Protein AF-0000000065761794 (afdb_homodimer)

InterPro domains:
  IPR003571 Snake three-finger toxin [cd00206] (1-60)
  IPR018354 Snake toxin, conserved site [PS00272] (36-57)
  IPR045860 Snake toxin-like superfamily [G3DSA:2.10.60.10] (1-61)
  IPR045860 Snake toxin-like superfamily [SSF57302] (2-60)
  IPR054131 Snake toxin cobra-type [PF21947] (3-60)

Radius of gyration: 14.23 Å; Cα contacts (8 Å, |Δi|>4): 312; chains: 2; bounding box: 34×40×25 Å

Organism: Naja haje haje (NCBI:txid8642)

GO terms:
  GO:0005576 extracellular region (C, EXP)

Foldseek 3Di:
DWEQFPPVRDIDDAPPLFQKWKWWFFPDPVRDIGIDTDNDFDDDDPRTPDMDIDRDHHPVD/DWEQFPPVRDIDDAPPLFQKWKWWFFPDPVRDIGIDTDNDFDDDDPRTPDMDIDRDHHPVD

Secondary structure (DSSP, 8-state):
-EEEETTTTEEEEPPTT--EEEEEEESSTT--EEEEEESSPPP--TTEEEEEEE-STTTT-/-EEEETTTTEEEEPPTT--EEEEEEESSTT--EEEEEESSPPP--TTEEEEEEESSTTTT-

Structure (mmCIF, N/CA/C/O backbone):
data_AF-0000000065761794-model_v1
#
loop_
_entity.id
_entity.type
_entity.pdbx_description
1 polymer 'Weak toxin CM-2'
#
loop_
_atom_site.group_PDB
_atom_site.id
_atom_site.type_symbol
_atom_site.label_atom_id
_atom_site.label_alt_id
_atom_site.label_comp_id
_atom_site.label_asym_id
_atom_site.label_entity_id
_atom_site.label_seq_id
_atom_site.pdbx_PDB_ins_code
_atom_site.Cartn_x
_atom_site.Cartn_y
_atom_site.Cartn_z
_atom_site.occupancy
_atom_site.B_iso_or_equiv
_atom_site.auth_seq_id
_atom_site.auth_comp_id
_atom_site.auth_asym_id
_atom_site.auth_atom_id
_atom_site.pdbx_PDB_model_num
ATOM 1 N N . PHE A 1 1 ? -12.68 14.477 2.195 1 95.06 1 PHE A N 1
ATOM 2 C CA . PHE A 1 1 ? -11.719 13.383 2.146 1 95.06 1 PHE A CA 1
ATOM 3 C C . PHE A 1 1 ? -10.68 13.516 3.254 1 95.06 1 PHE A C 1
ATOM 5 O O . PHE A 1 1 ? -10.055 14.57 3.393 1 95.06 1 PHE A O 1
ATOM 12 N N . THR A 1 2 ? -10.477 12.453 4.18 1 98.06 2 THR A N 1
ATOM 13 C CA . THR A 1 2 ? -9.625 12.539 5.355 1 98.06 2 THR A CA 1
ATOM 14 C C . THR A 1 2 ? -8.633 11.383 5.395 1 98.06 2 THR A C 1
ATOM 16 O O . THR A 1 2 ? -8.961 10.258 5.004 1 98.06 2 THR A O 1
ATOM 19 N N . CYS A 1 3 ? -7.441 11.766 5.902 1 98.25 3 CYS A N 1
ATOM 20 C CA . CYS A 1 3 ? -6.406 10.766 6.129 1 98.25 3 CYS A CA 1
ATOM 21 C C . CYS A 1 3 ? -5.719 10.984 7.469 1 98.25 3 CYS A C 1
ATOM 23 O O . CYS A 1 3 ? -5.762 12.086 8.023 1 98.25 3 CYS A O 1
ATOM 25 N N . PHE A 1 4 ? -5.059 9.891 8.039 1 98 4 PHE A N 1
ATOM 26 C CA . PHE A 1 4 ? -4.137 10.07 9.148 1 98 4 PHE A CA 1
ATOM 27 C C . PHE A 1 4 ? -2.816 10.672 8.672 1 98 4 PHE A C 1
ATOM 29 O O . PHE A 1 4 ? -2.342 10.336 7.582 1 98 4 PHE A O 1
ATOM 36 N N . THR A 1 5 ? -2.344 11.578 9.445 1 96.69 5 THR A N 1
ATOM 37 C CA . THR A 1 5 ? -1.105 12.219 9.023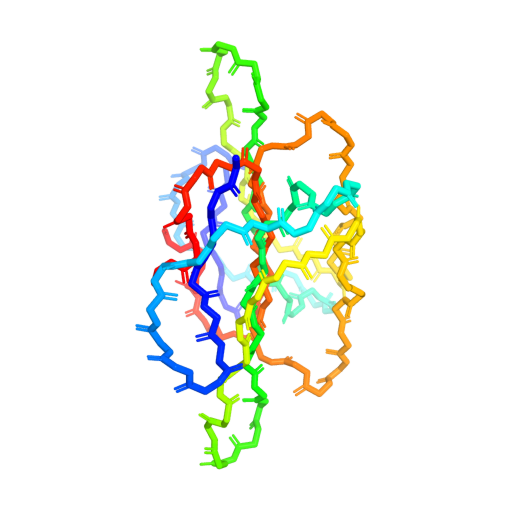 1 96.69 5 THR A CA 1
ATOM 38 C C . THR A 1 5 ? -0.038 12.109 10.102 1 96.69 5 THR A C 1
ATOM 40 O O . THR A 1 5 ? -0.354 11.891 11.273 1 96.69 5 THR A O 1
ATOM 43 N N . THR A 1 6 ? 1.171 12.078 9.719 1 94 6 THR A N 1
ATOM 44 C CA . THR A 1 6 ? 2.322 12.211 10.602 1 94 6 THR A CA 1
ATOM 45 C C . THR A 1 6 ? 2.865 13.641 10.57 1 94 6 THR A C 1
ATOM 47 O O . THR A 1 6 ? 2.902 14.266 9.516 1 94 6 THR A O 1
ATOM 50 N N . PRO A 1 7 ? 3.199 14.031 11.734 1 91.56 7 PRO A N 1
ATOM 51 C CA . PRO A 1 7 ? 3.453 13.414 13.039 1 91.56 7 PRO A CA 1
ATOM 52 C C . PRO A 1 7 ? 2.225 13.414 13.945 1 91.56 7 PRO A C 1
ATOM 54 O O . PRO A 1 7 ? 2.248 12.828 15.023 1 91.56 7 PRO A O 1
ATOM 57 N N . SER A 1 8 ? 1.127 14.047 13.594 1 90.75 8 SER A N 1
ATOM 58 C CA . SER A 1 8 ? -0.016 14.227 14.484 1 90.75 8 SER A CA 1
ATOM 59 C C . SER A 1 8 ? -0.696 12.891 14.781 1 90.75 8 SER A C 1
ATOM 61 O O . SER A 1 8 ? -1.378 12.75 15.797 1 90.75 8 SER A O 1
ATOM 63 N N . ASP A 1 9 ? -0.562 11.953 13.891 1 91.44 9 ASP A N 1
ATOM 64 C CA . ASP A 1 9 ? -1.222 10.648 13.984 1 91.44 9 ASP A CA 1
ATOM 65 C C . ASP A 1 9 ? -2.727 10.812 14.18 1 91.44 9 ASP A C 1
ATOM 67 O O . ASP A 1 9 ? -3.328 10.125 15.008 1 91.44 9 ASP A O 1
ATOM 71 N N . THR A 1 10 ? -3.213 11.82 13.68 1 95.69 10 THR A N 1
ATOM 72 C CA . THR A 1 10 ? -4.645 12.078 13.734 1 95.69 10 THR A CA 1
ATOM 73 C C . THR A 1 10 ? -5.227 12.227 12.328 1 95.69 10 THR A C 1
ATOM 75 O O . THR A 1 10 ? -4.484 12.398 11.359 1 95.69 10 THR A O 1
ATOM 78 N N . SER A 1 11 ? -6.527 12.031 12.297 1 97.44 11 SER A N 1
ATOM 79 C CA . SER A 1 11 ? -7.262 12.242 11.047 1 97.44 11 SER A CA 1
ATOM 80 C C . SER A 1 11 ? -7.316 13.727 10.68 1 97.44 11 SER A C 1
ATOM 82 O O . SER A 1 11 ? -7.676 14.562 11.508 1 97.44 11 SER A O 1
ATOM 84 N N . GLU A 1 12 ? -6.973 14.062 9.539 1 97.69 12 GLU A N 1
ATOM 85 C CA . GLU A 1 12 ? -7.016 15.43 9.039 1 97.69 12 GLU A CA 1
ATOM 86 C C . GLU A 1 12 ? -7.672 15.492 7.664 1 97.69 12 GLU A C 1
ATOM 88 O O . GLU A 1 12 ? -7.559 14.555 6.875 1 97.69 12 GLU A O 1
ATOM 93 N N . THR A 1 13 ? -8.375 16.594 7.387 1 97.88 13 THR A N 1
ATOM 94 C CA . THR A 1 13 ? -8.898 16.828 6.047 1 97.88 13 THR A CA 1
ATOM 95 C C . THR A 1 13 ? -7.766 17.094 5.062 1 97.88 13 THR A C 1
ATOM 97 O O . THR A 1 13 ? -6.887 17.922 5.324 1 97.88 13 THR A O 1
ATOM 100 N N . CYS A 1 14 ? -7.832 16.469 3.959 1 97.56 14 CYS A N 1
ATOM 101 C CA . CYS A 1 14 ? -6.77 16.609 2.971 1 97.56 14 CYS A CA 1
ATOM 102 C C . CYS A 1 14 ? -6.988 17.859 2.117 1 97.56 14 CYS A C 1
ATOM 104 O O . CYS A 1 14 ? -8.133 18.219 1.824 1 97.56 14 CYS A O 1
ATOM 106 N N . PRO A 1 15 ? -5.852 18.531 1.759 1 96.75 15 PRO A N 1
ATOM 107 C CA . PRO A 1 15 ? -5.969 19.656 0.833 1 96.75 15 PRO A CA 1
ATOM 108 C C . PRO A 1 15 ? -6.633 19.281 -0.486 1 96.75 15 PRO A C 1
ATOM 110 O O . PRO A 1 15 ? -6.629 18.094 -0.866 1 96.75 15 PRO A O 1
ATOM 113 N N . ASP A 1 16 ? -7.137 20.219 -1.188 1 95.81 16 ASP A N 1
ATOM 114 C CA . ASP A 1 16 ? -7.742 19.984 -2.496 1 95.81 16 ASP A CA 1
ATOM 115 C C . ASP A 1 16 ? -6.75 19.344 -3.457 1 95.81 16 ASP A C 1
ATOM 117 O O . ASP A 1 16 ? -5.586 19.75 -3.523 1 95.81 16 ASP A O 1
ATOM 121 N N . GLY A 1 17 ? -7.172 18.266 -4.129 1 95.56 17 GLY A N 1
ATOM 122 C CA . GLY A 1 17 ? -6.316 17.625 -5.113 1 95.56 17 GLY A CA 1
ATOM 123 C C . GLY A 1 17 ? -5.57 16.422 -4.562 1 95.56 17 GLY A C 1
ATOM 124 O O . GLY A 1 17 ? -4.957 15.672 -5.316 1 95.56 17 GLY A O 1
ATOM 125 N N . GLN A 1 18 ? -5.582 16.312 -3.234 1 96.69 18 GLN A N 1
ATOM 126 C CA . GLN A 1 18 ? -4.938 15.172 -2.582 1 96.69 18 GLN A CA 1
ATOM 127 C C . GLN A 1 18 ? -5.973 14.203 -2.02 1 96.69 18 GLN A C 1
ATOM 129 O O . GLN A 1 18 ? -6.336 14.289 -0.845 1 96.69 18 GLN A O 1
ATOM 134 N N . ASN A 1 19 ? -6.328 13.188 -2.869 1 95.44 19 ASN A N 1
ATOM 135 C CA . ASN A 1 19 ? -7.438 12.312 -2.516 1 95.44 19 ASN A CA 1
ATOM 136 C C . ASN A 1 19 ? -6.977 10.867 -2.336 1 95.44 19 ASN A C 1
ATOM 138 O O . ASN A 1 19 ? -7.723 9.93 -2.625 1 95.44 19 ASN A O 1
ATOM 142 N N . ILE A 1 20 ? -5.738 10.797 -2.041 1 97.25 20 ILE A N 1
ATOM 143 C CA . ILE A 1 20 ? -5.148 9.5 -1.745 1 97.25 20 ILE A CA 1
ATOM 144 C C . ILE A 1 20 ? -4.48 9.531 -0.373 1 97.25 20 ILE A C 1
ATOM 146 O O . ILE A 1 20 ? -3.695 10.438 -0.082 1 97.25 20 ILE A O 1
ATOM 150 N N . CYS A 1 21 ? -4.844 8.57 0.484 1 98.19 21 CYS A N 1
ATOM 151 C CA . CYS A 1 21 ? -4.086 8.359 1.714 1 98.19 21 CYS A CA 1
ATOM 152 C C . CYS A 1 21 ? -2.891 7.445 1.469 1 98.19 21 CYS A C 1
ATOM 154 O O . CYS A 1 21 ? -2.99 6.469 0.722 1 98.19 21 CYS A O 1
ATOM 156 N N . TYR A 1 22 ? -1.826 7.75 2.104 1 97.56 22 TYR A N 1
ATOM 157 C CA . TYR A 1 22 ? -0.701 6.828 1.994 1 97.56 22 TYR A CA 1
ATOM 158 C C . TYR A 1 22 ? -0.093 6.547 3.361 1 97.56 22 TYR A C 1
ATOM 160 O O . TYR A 1 22 ? -0.317 7.293 4.316 1 97.56 22 TYR A O 1
ATOM 168 N N . GLU A 1 23 ? 0.587 5.43 3.504 1 96.38 23 GLU A N 1
ATOM 169 C CA . GLU A 1 23 ? 1.443 5.016 4.613 1 96.38 23 GLU A CA 1
ATOM 170 C C . GLU A 1 23 ? 2.725 4.359 4.105 1 96.38 23 GLU A C 1
ATOM 172 O O . GLU A 1 23 ? 2.678 3.482 3.242 1 96.38 23 GLU A O 1
ATOM 177 N N . LYS A 1 24 ? 3.771 4.859 4.547 1 93.94 24 LYS A N 1
ATOM 178 C CA . LYS A 1 24 ? 5.027 4.203 4.188 1 93.94 24 LYS A CA 1
ATOM 179 C C . LYS A 1 24 ? 5.867 3.906 5.426 1 93.94 24 LYS A C 1
ATOM 181 O O . LYS A 1 24 ? 5.812 4.648 6.41 1 93.94 24 LYS A O 1
ATOM 186 N N . ARG A 1 25 ? 6.543 2.797 5.41 1 92.31 25 ARG A N 1
ATOM 187 C CA . ARG A 1 25 ? 7.477 2.393 6.457 1 92.31 25 ARG A CA 1
ATOM 188 C C . ARG A 1 25 ? 8.836 2.023 5.867 1 92.31 25 ARG A C 1
ATOM 190 O O . ARG A 1 25 ? 8.906 1.391 4.812 1 92.31 25 ARG A O 1
ATOM 197 N N . TRP A 1 26 ? 9.781 2.371 6.555 1 89.12 26 TRP A N 1
ATOM 198 C CA . TRP A 1 26 ? 11.141 2.127 6.074 1 89.12 26 TRP A CA 1
ATOM 199 C C . TRP A 1 26 ? 11.648 0.775 6.559 1 89.12 26 TRP A C 1
ATOM 201 O O . TRP A 1 26 ? 11.188 0.255 7.574 1 89.12 26 TRP A O 1
ATOM 211 N N . ASN A 1 27 ? 12.5 0.198 5.711 1 78.81 27 ASN A N 1
ATOM 212 C CA . ASN A 1 27 ? 13.133 -1.067 6.062 1 78.81 27 ASN A CA 1
ATOM 213 C C . ASN A 1 27 ? 14.18 -0.884 7.156 1 78.81 27 ASN A C 1
ATOM 215 O O . ASN A 1 27 ? 14.875 -1.833 7.52 1 78.81 27 ASN A O 1
ATOM 219 N N . SER A 1 28 ? 14.367 0.367 7.668 1 69.69 28 SER A N 1
ATOM 220 C CA . SER A 1 28 ? 15.391 0.593 8.688 1 69.69 28 SER A CA 1
ATOM 221 C C . SER A 1 28 ? 14.82 0.398 10.094 1 69.69 28 SER A C 1
ATOM 223 O O . SER A 1 28 ? 13.609 0.327 10.273 1 69.69 28 SER A O 1
ATOM 225 N N . HIS A 1 29 ? 15.727 0.166 11.008 1 61.56 29 HIS A N 1
ATOM 226 C CA . HIS A 1 29 ? 15.469 -0.071 12.422 1 61.56 29 HIS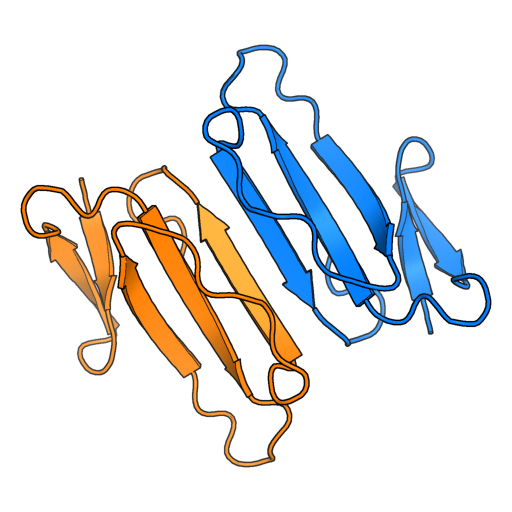 A CA 1
ATOM 227 C C . HIS A 1 29 ? 14.633 1.058 13.023 1 61.56 29 HIS A C 1
ATOM 229 O O . HIS A 1 29 ? 14.055 0.898 14.102 1 61.56 29 HIS A O 1
ATOM 235 N N . GLN A 1 30 ? 14.758 2.139 12.375 1 59.16 30 GLN A N 1
ATOM 236 C CA . GLN A 1 30 ? 14.133 3.215 13.133 1 59.16 30 GLN A CA 1
ATOM 237 C C . GLN A 1 30 ? 12.617 3.238 12.906 1 59.16 30 GLN A C 1
ATOM 239 O O . GLN A 1 30 ? 11.875 3.824 13.703 1 59.16 30 GLN A O 1
ATOM 244 N N . GLY A 1 31 ? 12.133 2.289 12.18 1 61.56 31 GLY A N 1
ATOM 245 C CA . GLY A 1 31 ? 10.695 2.064 12.141 1 61.56 31 GLY A CA 1
ATOM 246 C C . GLY A 1 31 ? 9.906 3.324 11.844 1 61.56 31 GLY A C 1
ATOM 247 O O . GLY A 1 31 ? 8.812 3.514 12.375 1 61.56 31 GLY A O 1
ATOM 248 N N . VAL A 1 32 ? 10.523 4.289 11.133 1 75 32 VAL A N 1
ATOM 249 C CA . VAL A 1 32 ? 9.781 5.539 10.953 1 75 32 VAL A CA 1
ATOM 250 C C . VAL A 1 32 ? 8.625 5.324 9.984 1 75 32 VAL A C 1
ATOM 252 O O . VAL A 1 32 ? 8.812 4.773 8.898 1 75 32 VAL A O 1
ATOM 255 N N . GLU A 1 33 ? 7.457 5.543 10.453 1 87.12 33 GLU A N 1
ATOM 256 C CA . GLU A 1 33 ? 6.215 5.504 9.688 1 87.12 33 GLU A CA 1
ATOM 257 C C . GLU A 1 33 ? 5.766 6.906 9.289 1 87.12 33 GLU A C 1
ATOM 259 O O . GLU A 1 33 ? 5.777 7.824 10.109 1 87.12 33 GLU A O 1
ATOM 264 N N . ILE A 1 34 ? 5.555 7.074 8.008 1 93.38 34 ILE A N 1
ATOM 265 C CA . ILE A 1 34 ? 5.039 8.344 7.52 1 93.38 34 ILE A CA 1
ATOM 266 C C . ILE A 1 34 ? 3.684 8.133 6.852 1 93.38 34 ILE A C 1
ATOM 268 O O . ILE A 1 34 ? 3.533 7.246 6.008 1 93.38 34 ILE A O 1
ATOM 272 N N . LYS A 1 35 ? 2.717 8.922 7.273 1 96.56 35 LYS A N 1
ATOM 273 C CA . LYS A 1 35 ? 1.367 8.891 6.715 1 96.56 35 LYS A CA 1
ATOM 274 C C . LYS A 1 35 ? 0.933 10.273 6.238 1 96.56 35 LYS A C 1
ATOM 276 O O . LYS A 1 35 ? 1.427 11.289 6.73 1 96.56 35 LYS A O 1
ATOM 281 N N . GLY A 1 36 ? -0.046 10.289 5.359 1 97.38 36 GLY A N 1
ATOM 282 C CA . GLY A 1 36 ? -0.565 11.586 4.949 1 97.38 36 GLY A CA 1
ATOM 283 C C . GLY A 1 36 ? -1.429 11.516 3.703 1 97.38 36 GLY A C 1
ATOM 284 O O . GLY A 1 36 ? -1.968 10.453 3.375 1 97.38 36 GLY A O 1
ATOM 285 N N . CYS A 1 37 ? -1.56 12.727 3.055 1 97.75 37 CYS A N 1
ATOM 286 C CA . CYS A 1 37 ? -2.346 12.922 1.843 1 97.75 37 CYS A CA 1
ATOM 287 C C . CYS A 1 37 ? -1.442 13.148 0.637 1 97.75 37 CYS A C 1
ATOM 289 O O . CYS A 1 37 ? -0.409 13.812 0.745 1 97.75 37 CYS A O 1
ATOM 291 N N . VAL A 1 38 ? -1.846 12.57 -0.463 1 97.5 38 VAL A N 1
ATOM 292 C CA . VAL A 1 38 ? -1.062 12.781 -1.676 1 97.5 38 VAL A CA 1
ATOM 293 C C . VAL A 1 38 ? -1.985 12.797 -2.891 1 97.5 38 VAL A C 1
ATOM 295 O O . VAL A 1 38 ? -3.111 12.297 -2.83 1 97.5 38 VAL A O 1
ATOM 298 N N . ALA A 1 39 ? -1.515 13.477 -3.918 1 96.75 39 ALA A N 1
ATOM 299 C CA . ALA A 1 39 ? -2.26 13.484 -5.176 1 96.75 39 ALA A CA 1
ATOM 300 C C . ALA A 1 39 ? -2.01 12.195 -5.961 1 96.75 39 ALA A C 1
ATOM 302 O O . ALA A 1 39 ? -2.883 11.734 -6.695 1 96.75 39 ALA A O 1
ATOM 303 N N . SER A 1 40 ? -0.765 11.703 -5.801 1 96.19 40 SER A N 1
ATOM 304 C CA . SER A 1 40 ? -0.368 10.461 -6.461 1 96.19 40 SER A CA 1
ATOM 305 C C . SER A 1 40 ? 0.442 9.57 -5.527 1 96.19 40 SER A C 1
ATOM 307 O O . SER A 1 40 ? 1.313 10.055 -4.801 1 96.19 40 SER A O 1
ATOM 309 N N . CYS A 1 41 ? 0.13 8.312 -5.531 1 96.88 41 CYS A N 1
ATOM 310 C CA . CYS A 1 41 ? 0.82 7.367 -4.664 1 96.88 41 CYS A CA 1
ATOM 311 C C . CYS A 1 41 ? 2.318 7.367 -4.941 1 96.88 41 CYS A C 1
ATOM 313 O O . CYS A 1 41 ? 2.74 7.297 -6.098 1 96.88 41 CYS A O 1
ATOM 315 N N . PRO A 1 42 ? 3.121 7.484 -3.863 1 95 42 PRO A N 1
ATOM 316 C CA . PRO A 1 42 ? 4.57 7.449 -4.074 1 95 42 PRO A CA 1
ATOM 317 C C . PRO A 1 42 ? 5.047 6.121 -4.664 1 95 42 PRO A C 1
ATOM 319 O O . PRO A 1 42 ? 4.379 5.098 -4.5 1 95 42 PRO A O 1
ATOM 322 N N . GLU A 1 43 ? 6.098 6.148 -5.387 1 93.5 43 GLU A N 1
ATOM 323 C CA . GLU A 1 43 ? 6.715 4.918 -5.879 1 93.5 43 GLU A CA 1
ATOM 324 C C . GLU A 1 43 ? 7.266 4.078 -4.73 1 93.5 43 GLU A C 1
ATOM 326 O O . GLU A 1 43 ? 7.844 4.617 -3.781 1 93.5 43 GLU A O 1
ATOM 331 N N . PHE A 1 44 ? 7.051 2.82 -4.844 1 95.31 44 PHE A N 1
ATOM 332 C CA . PHE A 1 44 ? 7.652 1.923 -3.863 1 95.31 44 PHE A CA 1
ATOM 333 C C . PHE A 1 44 ? 9.156 1.809 -4.082 1 95.31 44 PHE A C 1
ATOM 335 O O . PHE A 1 44 ? 9.602 1.105 -4.988 1 95.31 44 PHE A O 1
ATOM 342 N N . GLU A 1 45 ? 9.852 2.377 -3.197 1 91.25 45 GLU A N 1
ATOM 343 C CA . GLU A 1 45 ? 11.305 2.434 -3.33 1 91.25 45 GLU A CA 1
ATOM 344 C C . GLU A 1 45 ? 11.977 1.283 -2.584 1 91.25 45 GLU A C 1
ATOM 346 O O . GLU A 1 45 ? 11.359 0.658 -1.717 1 91.25 45 GLU A O 1
ATOM 351 N N . SER A 1 46 ? 13.188 1.045 -2.9 1 87.25 46 SER A N 1
ATOM 352 C CA . SER A 1 46 ? 13.938 -0.072 -2.33 1 87.25 46 SER A CA 1
ATOM 353 C C . SER A 1 46 ? 14.07 0.071 -0.817 1 87.25 46 SER A C 1
ATOM 355 O O . SER A 1 46 ? 14.156 -0.927 -0.099 1 87.25 46 SER A O 1
ATOM 357 N N . ARG A 1 47 ? 14.031 1.249 -0.407 1 87.31 47 ARG A N 1
ATOM 358 C CA . ARG A 1 47 ? 14.258 1.495 1.014 1 87.31 47 ARG A CA 1
ATOM 359 C C . ARG A 1 47 ? 12.977 1.288 1.813 1 87.31 47 ARG A C 1
ATOM 361 O O . ARG A 1 47 ? 13 1.276 3.045 1 87.31 47 ARG A O 1
ATOM 368 N N . PHE A 1 48 ? 11.898 1.142 1.102 1 90.56 48 PHE A N 1
ATOM 369 C CA . PHE A 1 48 ? 10.625 0.972 1.794 1 90.56 48 PHE A CA 1
ATOM 370 C C . PHE A 1 48 ? 10.375 -0.497 2.115 1 90.56 48 PHE A C 1
ATOM 372 O O . PHE A 1 48 ? 10.648 -1.373 1.291 1 90.56 48 PHE A O 1
ATOM 379 N N . ARG A 1 49 ? 9.836 -0.696 3.283 1 92.38 49 ARG A N 1
ATOM 380 C CA . ARG A 1 49 ? 9.383 -2.035 3.643 1 92.38 49 ARG A CA 1
ATOM 381 C C . ARG A 1 49 ? 7.887 -2.188 3.408 1 92.38 49 ARG A C 1
ATOM 383 O O . ARG A 1 49 ? 7.379 -3.307 3.299 1 92.38 49 ARG A O 1
ATOM 390 N N . TYR A 1 50 ? 7.238 -1.069 3.385 1 94.81 50 TYR A N 1
ATOM 391 C CA . TYR A 1 50 ? 5.781 -1.039 3.371 1 94.81 50 TYR A CA 1
ATOM 392 C C . TYR A 1 50 ? 5.27 0.23 2.699 1 94.81 50 TYR A C 1
ATOM 394 O O . TYR A 1 50 ? 5.789 1.321 2.943 1 94.81 50 TYR A O 1
ATOM 402 N N . LEU A 1 51 ? 4.402 0.086 1.84 1 96.62 51 LEU A N 1
ATOM 403 C CA . LEU A 1 51 ? 3.703 1.223 1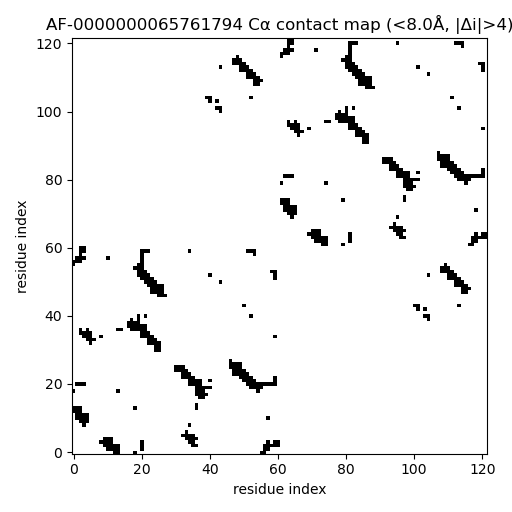.25 1 96.62 51 LEU A CA 1
ATOM 404 C C . LEU A 1 51 ? 2.225 0.908 1.05 1 96.62 51 LEU A C 1
ATOM 406 O O . LEU A 1 51 ? 1.879 -0.106 0.441 1 96.62 51 LEU A O 1
ATOM 410 N N . LEU A 1 52 ? 1.388 1.729 1.474 1 97.19 52 LEU A N 1
ATOM 411 C CA . LEU A 1 52 ? -0.059 1.629 1.311 1 97.19 52 LEU A CA 1
ATOM 412 C C . LEU A 1 52 ? -0.623 2.895 0.673 1 97.19 52 LEU A C 1
ATOM 414 O O . LEU A 1 52 ? -0.268 4.008 1.07 1 97.19 52 LEU A O 1
ATOM 418 N N . CYS A 1 53 ? -1.4 2.758 -0.297 1 97.56 53 CYS A N 1
ATOM 419 C CA . CYS A 1 53 ? -2.189 3.84 -0.874 1 97.56 53 CYS A CA 1
ATOM 420 C C . CYS A 1 53 ? -3.654 3.439 -1.003 1 97.56 53 CYS A C 1
ATOM 422 O O . CYS A 1 53 ? -3.961 2.309 -1.383 1 97.56 53 CYS A O 1
ATOM 424 N N . CYS A 1 54 ? -4.527 4.391 -0.737 1 96.62 54 CYS A N 1
ATOM 425 C CA . CYS A 1 54 ? -5.945 4.051 -0.775 1 96.62 54 CYS A CA 1
ATOM 426 C C . CYS A 1 54 ? -6.801 5.305 -0.914 1 96.62 54 CYS 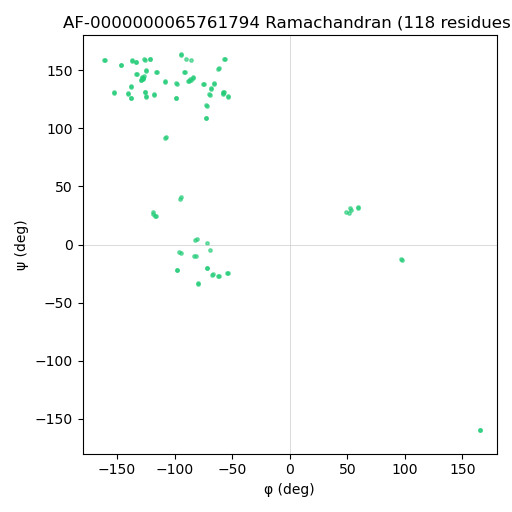A C 1
ATOM 428 O O . CYS A 1 54 ? -6.344 6.41 -0.621 1 96.62 54 CYS A O 1
ATOM 430 N N . ARG A 1 55 ? -7.973 5.172 -1.355 1 94.19 55 ARG A N 1
ATOM 431 C CA . ARG A 1 55 ? -8.82 6.316 -1.677 1 94.19 55 ARG A CA 1
ATOM 432 C C . ARG A 1 55 ? -10.078 6.32 -0.823 1 94.19 55 ARG A C 1
ATOM 434 O O . ARG A 1 55 ? -11.148 6.727 -1.285 1 94.19 55 ARG A O 1
ATOM 441 N N . ILE A 1 56 ? -10.039 5.758 0.306 1 92.38 56 ILE A N 1
ATOM 442 C CA . ILE A 1 56 ? -11.141 5.793 1.263 1 92.38 56 ILE A CA 1
ATOM 443 C C . ILE A 1 56 ? -10.711 6.547 2.52 1 92.38 56 ILE A C 1
ATOM 445 O O . ILE A 1 56 ? -9.539 6.484 2.916 1 92.38 56 ILE A O 1
ATOM 449 N N . ASP A 1 57 ? -11.695 7.199 3.109 1 94.94 57 ASP A N 1
ATOM 450 C CA . ASP A 1 57 ? -11.391 8.008 4.285 1 94.94 57 ASP A CA 1
ATOM 451 C C . ASP A 1 57 ? -10.656 7.191 5.344 1 94.94 57 ASP A C 1
ATOM 453 O O . ASP A 1 57 ? -11.094 6.098 5.703 1 94.94 57 ASP A O 1
ATOM 457 N N . ASN A 1 58 ? -9.484 7.699 5.832 1 96.56 58 ASN A N 1
ATOM 458 C CA . ASN A 1 58 ? -8.75 7.199 6.988 1 96.56 58 ASN A CA 1
ATOM 459 C C . ASN A 1 58 ? -8.344 5.742 6.805 1 96.56 58 ASN A C 1
ATOM 461 O O . ASN A 1 58 ? -8.281 4.984 7.773 1 96.56 58 ASN A O 1
ATOM 465 N N . CYS A 1 59 ? -8.109 5.461 5.543 1 92.31 59 CYS A N 1
ATOM 466 C CA . CYS A 1 59 ? -7.758 4.074 5.262 1 92.31 59 CYS A CA 1
ATOM 467 C C . CYS A 1 59 ? -6.352 3.752 5.754 1 92.31 59 CYS A C 1
ATOM 469 O O . CYS A 1 59 ? -5.992 2.582 5.895 1 92.31 59 CYS A O 1
ATOM 471 N N . ASN A 1 60 ? -5.547 4.793 5.941 1 95.62 60 ASN A N 1
ATOM 472 C CA . ASN A 1 60 ? -4.176 4.574 6.387 1 95.62 60 ASN A CA 1
ATOM 473 C C . ASN A 1 60 ? -4.055 4.68 7.902 1 95.62 60 ASN A C 1
ATOM 475 O O . ASN A 1 60 ? -3.08 5.234 8.414 1 95.62 60 ASN A O 1
ATOM 479 N N . LYS A 1 61 ? -4.973 4.16 8.547 1 88.19 61 LYS A N 1
ATOM 480 C CA . LYS A 1 61 ? -4.953 4.25 10.008 1 88.19 61 LYS A CA 1
ATOM 481 C C . LYS A 1 61 ? -3.855 3.371 10.594 1 88.19 61 LYS A C 1
ATOM 483 O O . LYS A 1 61 ? -3.549 2.307 10.055 1 88.19 61 LYS A O 1
ATOM 488 N N . PHE B 1 1 ? 11.023 -16.25 0.776 1 95.12 1 PHE B N 1
ATOM 489 C CA . PHE B 1 1 ? 10.102 -15.133 0.763 1 95.12 1 PHE B CA 1
ATOM 490 C C . PHE B 1 1 ? 8.703 -15.578 0.363 1 95.12 1 PHE B C 1
ATOM 492 O O . PHE B 1 1 ? 8.523 -16.234 -0.667 1 95.12 1 PHE B O 1
ATOM 499 N N . THR B 1 2 ? 7.586 -15.305 1.236 1 98.06 2 THR B N 1
ATOM 500 C CA . THR B 1 2 ? 6.238 -15.82 1.015 1 98.06 2 THR B CA 1
ATOM 501 C C . THR B 1 2 ? 5.219 -14.688 1.029 1 98.06 2 THR B C 1
ATOM 503 O O . THR B 1 2 ? 5.363 -13.727 1.789 1 98.06 2 THR B O 1
ATOM 506 N N . CYS B 1 3 ? 4.215 -14.914 0.141 1 98.31 3 CYS B N 1
ATOM 507 C CA . CYS B 1 3 ? 3.082 -13.992 0.103 1 98.31 3 CYS B CA 1
ATOM 508 C C . CYS B 1 3 ? 1.766 -14.75 -0.016 1 98.31 3 CYS B C 1
ATOM 510 O O . CYS B 1 3 ? 1.748 -15.914 -0.429 1 98.31 3 CYS B O 1
ATOM 512 N N . PHE B 1 4 ? 0.616 -14.078 0.386 1 98 4 PHE B N 1
ATOM 513 C CA . PHE B 1 4 ? -0.702 -14.594 0.037 1 98 4 PHE B CA 1
ATOM 514 C C . PHE B 1 4 ? -1.017 -14.328 -1.431 1 98 4 PHE B C 1
ATOM 516 O O . PHE B 1 4 ? -0.655 -13.281 -1.968 1 98 4 PHE B O 1
ATOM 523 N N . THR B 1 5 ? -1.593 -15.328 -2.027 1 96.62 5 THR B N 1
ATOM 524 C CA . THR B 1 5 ? -1.877 -15.164 -3.447 1 96.62 5 THR B CA 1
ATOM 525 C C . THR B 1 5 ? -3.355 -15.406 -3.734 1 96.62 5 THR B C 1
ATOM 527 O O . THR B 1 5 ? -4.047 -16.062 -2.949 1 96.62 5 THR B O 1
ATOM 530 N N . THR B 1 6 ? -3.865 -14.758 -4.711 1 94 6 THR B N 1
ATOM 531 C CA . THR B 1 6 ? -5.184 -15.031 -5.273 1 94 6 THR B CA 1
ATOM 532 C C . THR B 1 6 ? -5.074 -15.898 -6.523 1 94 6 THR B C 1
ATOM 534 O O . THR B 1 6 ? -4.16 -15.711 -7.332 1 94 6 THR B O 1
ATOM 537 N N . PRO B 1 7 ? -5.973 -16.797 -6.555 1 91.75 7 PRO B N 1
ATOM 538 C CA . PRO B 1 7 ? -7.242 -17.047 -5.871 1 91.75 7 PRO B CA 1
ATOM 539 C C . PRO B 1 7 ? -7.094 -17.984 -4.672 1 91.75 7 PRO B C 1
ATOM 541 O O . PRO B 1 7 ? -8.055 -18.203 -3.928 1 91.75 7 PRO B O 1
ATOM 544 N N . SER B 1 8 ? -5.953 -18.578 -4.414 1 90.62 8 SER B N 1
ATOM 545 C CA . SER B 1 8 ? -5.789 -19.594 -3.385 1 90.62 8 SER B CA 1
ATOM 546 C C . SER B 1 8 ? -5.973 -19.016 -1.99 1 90.62 8 SER B C 1
ATOM 548 O O . SER B 1 8 ? -6.289 -19.734 -1.043 1 90.62 8 SER B O 1
ATOM 550 N N . ASP B 1 9 ? -5.723 -17.734 -1.852 1 91.44 9 ASP B N 1
ATOM 551 C CA . ASP B 1 9 ? -5.762 -17.031 -0.569 1 91.44 9 ASP B CA 1
ATOM 552 C C . ASP B 1 9 ? -4.895 -17.75 0.467 1 91.44 9 ASP B C 1
ATOM 554 O O . ASP B 1 9 ? -5.309 -17.922 1.613 1 91.44 9 ASP B O 1
ATOM 558 N N . THR B 1 10 ? -3.912 -18.344 0.028 1 95.62 10 THR B N 1
ATOM 559 C CA . THR B 1 10 ? -2.957 -19.016 0.899 1 95.62 10 THR B CA 1
ATOM 560 C C . THR B 1 10 ? -1.553 -18.453 0.698 1 95.62 10 THR B C 1
ATOM 562 O O . THR B 1 10 ? -1.287 -17.766 -0.293 1 95.62 10 THR B O 1
ATOM 565 N N . SER B 1 11 ? -0.756 -18.703 1.715 1 97.38 11 SER B N 1
ATOM 566 C CA . SER B 1 11 ? 0.654 -18.328 1.639 1 97.38 11 SER B CA 1
ATOM 567 C C . SER B 1 11 ? 1.402 -19.203 0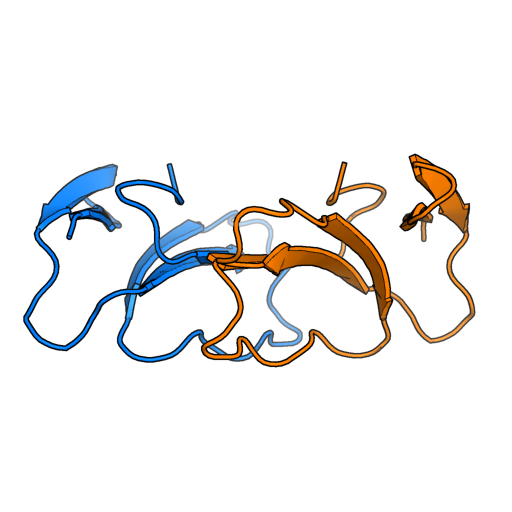.641 1 97.38 11 SER B C 1
ATOM 569 O O . SER B 1 11 ? 1.306 -20.438 0.691 1 97.38 11 SER B O 1
ATOM 571 N N . GLU B 1 12 ? 2.098 -18.641 -0.229 1 97.69 12 GLU B N 1
ATOM 572 C CA . GLU B 1 12 ? 2.9 -19.359 -1.219 1 97.69 12 GLU B CA 1
ATOM 573 C C . GLU B 1 12 ? 4.309 -18.766 -1.311 1 97.69 12 GLU B C 1
ATOM 575 O O . GLU B 1 12 ? 4.5 -17.578 -1.116 1 97.69 12 GLU B O 1
ATOM 580 N N . THR B 1 13 ? 5.281 -19.641 -1.585 1 97.81 13 THR B N 1
ATOM 581 C CA . THR B 1 13 ? 6.637 -19.156 -1.855 1 97.81 13 THR B CA 1
ATOM 582 C C . THR B 1 13 ? 6.688 -18.406 -3.18 1 97.81 13 THR B C 1
ATOM 584 O O . THR B 1 13 ? 6.195 -18.891 -4.199 1 97.81 13 THR B O 1
ATOM 587 N N . CYS B 1 14 ? 7.316 -17.3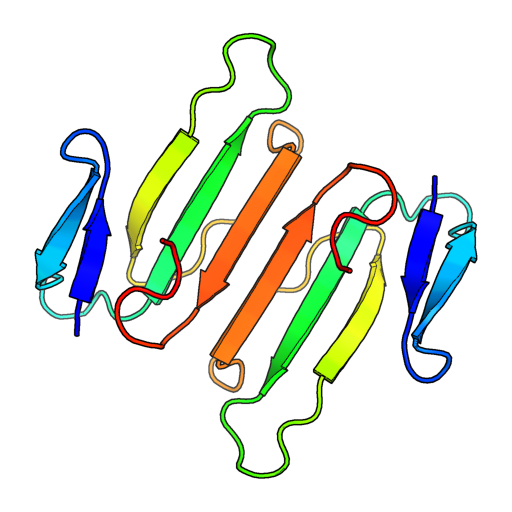12 -3.148 1 97.62 14 CYS B N 1
ATOM 588 C CA . CYS B 1 14 ? 7.383 -16.484 -4.352 1 97.62 14 CYS B CA 1
ATOM 589 C C . CYS B 1 14 ? 8.508 -16.953 -5.27 1 97.62 14 CYS B C 1
ATOM 591 O O . CYS B 1 14 ? 9.555 -17.391 -4.793 1 97.62 14 CYS B O 1
ATOM 593 N N . PRO B 1 15 ? 8.25 -16.859 -6.605 1 96.69 15 PRO B N 1
ATOM 594 C CA . PRO B 1 15 ? 9.328 -17.156 -7.551 1 96.69 15 PRO B CA 1
ATOM 595 C C . PRO B 1 15 ? 10.562 -16.281 -7.336 1 96.69 15 PRO B C 1
ATOM 597 O O . PRO B 1 15 ? 10.461 -15.195 -6.77 1 96.69 15 PRO B O 1
ATOM 600 N N . ASP B 1 16 ? 11.664 -16.719 -7.812 1 95.81 16 ASP B N 1
ATOM 601 C CA . ASP B 1 16 ? 12.898 -15.945 -7.734 1 95.81 16 ASP B CA 1
ATOM 602 C C . ASP B 1 16 ? 12.734 -14.578 -8.391 1 95.81 16 ASP B C 1
ATOM 604 O O . ASP B 1 16 ? 12.172 -14.469 -9.484 1 95.81 16 ASP B O 1
ATOM 608 N N . GLY B 1 17 ? 13.141 -13.523 -7.699 1 95.5 17 GLY B N 1
ATOM 609 C CA . GLY B 1 17 ? 13.094 -12.188 -8.273 1 95.5 17 GLY B CA 1
ATOM 610 C C . GLY B 1 17 ? 11.852 -11.414 -7.871 1 95.5 17 GLY B C 1
ATOM 611 O O . GLY B 1 17 ? 11.758 -10.211 -8.125 1 95.5 17 GLY B O 1
ATOM 612 N N . GLN B 1 18 ? 10.891 -12.133 -7.297 1 96.75 18 GLN B N 1
ATOM 613 C CA . GLN B 1 18 ? 9.664 -11.5 -6.82 1 96.75 18 GLN B CA 1
ATOM 614 C C . GL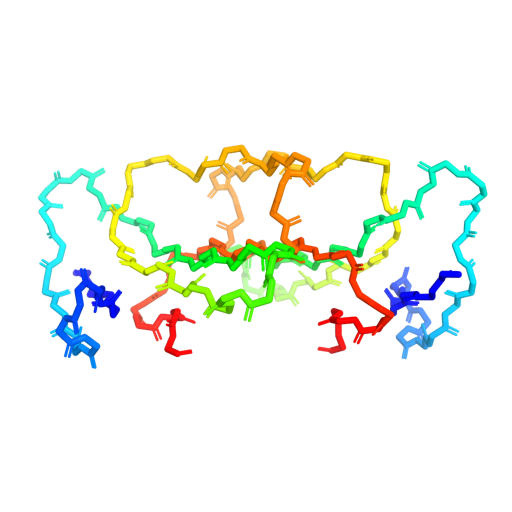N B 1 18 ? 9.625 -11.453 -5.297 1 96.75 18 GLN B C 1
ATOM 616 O O . GLN B 1 18 ? 9.062 -12.336 -4.656 1 96.75 18 GLN B O 1
ATOM 621 N N . ASN B 1 19 ? 10.148 -10.305 -4.75 1 95.44 19 ASN B N 1
ATOM 622 C CA . ASN B 1 19 ? 10.328 -10.219 -3.305 1 95.44 19 ASN B CA 1
ATOM 623 C C . ASN B 1 19 ? 9.461 -9.125 -2.689 1 95.44 19 ASN B C 1
ATOM 625 O O . ASN B 1 19 ? 9.852 -8.492 -1.71 1 95.44 19 ASN B O 1
ATOM 629 N N . ILE B 1 20 ? 8.43 -8.875 -3.42 1 97.25 20 ILE B N 1
ATOM 630 C CA . ILE B 1 20 ? 7.445 -7.914 -2.939 1 97.25 20 ILE B CA 1
ATOM 631 C C . ILE B 1 20 ? 6.062 -8.562 -2.924 1 97.25 20 ILE B C 1
ATOM 633 O O . ILE B 1 20 ? 5.641 -9.164 -3.912 1 97.25 20 ILE B O 1
ATOM 637 N N . CYS B 1 21 ? 5.383 -8.469 -1.766 1 98.25 21 CYS B N 1
ATOM 638 C CA . CYS B 1 21 ? 3.969 -8.828 -1.719 1 98.25 21 CYS B CA 1
ATOM 639 C C . CYS B 1 21 ? 3.094 -7.637 -2.105 1 98.25 21 CYS B C 1
ATOM 641 O O . CYS B 1 21 ? 3.383 -6.5 -1.729 1 98.25 21 CYS B O 1
ATOM 643 N N . TYR B 1 22 ? 2.055 -7.914 -2.805 1 97.62 22 TYR B N 1
ATOM 644 C CA . TYR B 1 22 ? 1.127 -6.824 -3.088 1 97.62 22 TYR B CA 1
ATOM 645 C C . TYR B 1 22 ? -0.313 -7.254 -2.836 1 97.62 22 TYR B C 1
ATOM 647 O O . TYR B 1 22 ? -0.609 -8.445 -2.773 1 97.62 22 TYR B O 1
ATOM 655 N N . GLU B 1 23 ? -1.186 -6.316 -2.592 1 96.38 23 GLU B N 1
ATOM 656 C CA . GLU B 1 23 ? -2.641 -6.422 -2.537 1 96.38 23 GLU B CA 1
ATOM 657 C C . GLU B 1 23 ? -3.305 -5.234 -3.229 1 96.38 23 GLU B C 1
ATOM 659 O O . GLU B 1 23 ? -2.943 -4.082 -2.979 1 96.38 23 GLU B O 1
ATOM 664 N N . LYS B 1 24 ? -4.141 -5.531 -4.121 1 93.81 24 LYS B N 1
ATOM 665 C CA . LYS B 1 24 ? -4.887 -4.441 -4.746 1 93.81 24 LYS B CA 1
ATOM 666 C C . LYS B 1 24 ? -6.391 -4.707 -4.699 1 93.81 24 LYS B C 1
ATOM 668 O O . LYS B 1 24 ? -6.82 -5.863 -4.734 1 93.81 24 LYS B O 1
ATOM 673 N N . ARG B 1 25 ? -7.148 -3.691 -4.508 1 92.06 25 ARG B N 1
ATOM 674 C CA . ARG B 1 25 ? -8.602 -3.73 -4.531 1 92.06 25 ARG B CA 1
ATOM 675 C C . ARG B 1 25 ? -9.164 -2.678 -5.48 1 92.06 25 ARG B C 1
ATOM 677 O O . ARG B 1 25 ? -8.656 -1.555 -5.539 1 92.06 25 ARG B O 1
ATOM 684 N N . TRP B 1 26 ? -10.164 -3.047 -6.098 1 89.12 26 TRP B N 1
ATOM 685 C CA . TRP B 1 26 ? -10.758 -2.154 -7.086 1 89.12 26 TRP B CA 1
ATOM 686 C C . TRP B 1 26 ? -11.852 -1.295 -6.457 1 89.12 26 TRP B C 1
ATOM 688 O O . TRP B 1 26 ? -12.43 -1.669 -5.434 1 89.12 26 TRP B O 1
ATOM 698 N N . ASN B 1 27 ? -11.969 -0.101 -6.996 1 79 27 ASN B N 1
ATOM 699 C CA . ASN B 1 27 ? -13.016 0.812 -6.547 1 79 27 ASN B CA 1
ATOM 700 C C . ASN B 1 27 ? -14.398 0.327 -6.965 1 79 27 ASN B C 1
ATOM 702 O O . ASN B 1 27 ? -15.414 0.93 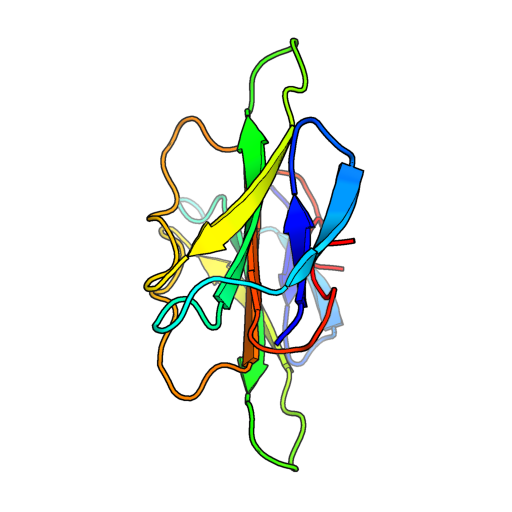-6.598 1 79 27 ASN B O 1
ATOM 706 N N . SER B 1 28 ? -14.469 -0.785 -7.754 1 69.88 28 SER B N 1
ATOM 707 C CA . SER B 1 28 ? -15.773 -1.253 -8.219 1 69.88 28 SER B CA 1
ATOM 708 C C . SER B 1 28 ? -16.438 -2.158 -7.184 1 69.88 28 SER B C 1
ATOM 710 O O . SER B 1 28 ? -15.789 -2.594 -6.227 1 69.88 28 SER B O 1
ATOM 712 N N . HIS B 1 29 ? -17.734 -2.27 -7.305 1 61.5 29 HIS B N 1
ATOM 713 C CA . HIS B 1 29 ? -18.625 -3.045 -6.445 1 61.5 29 HIS B CA 1
ATOM 714 C C . HIS B 1 29 ? -18.156 -4.496 -6.348 1 61.5 29 HIS B C 1
ATOM 716 O O . HIS B 1 29 ? -18.609 -5.234 -5.465 1 61.5 29 HIS B O 1
ATOM 722 N N . GLN B 1 30 ? -17.453 -4.848 -7.359 1 58.69 30 GLN B N 1
ATOM 723 C CA . GLN B 1 30 ? -17.25 -6.293 -7.309 1 58.69 30 GLN B CA 1
ATOM 724 C C . GLN B 1 30 ? -16.125 -6.652 -6.34 1 58.69 30 GLN B C 1
ATOM 726 O O . GLN B 1 30 ? -16.031 -7.793 -5.887 1 58.69 30 GLN B O 1
ATOM 731 N N . GLY B 1 31 ? -15.617 -5.684 -5.672 1 61.47 31 GLY B N 1
ATOM 732 C CA . GLY B 1 31 ? -14.75 -5.949 -4.535 1 61.47 31 GLY B CA 1
ATOM 733 C C . GLY B 1 31 ? -13.656 -6.953 -4.84 1 61.47 31 GLY B C 1
ATOM 734 O O . GLY B 1 31 ? -13.297 -7.766 -3.988 1 61.47 31 GLY B O 1
ATOM 735 N N . VAL B 1 32 ? -13.234 -7.031 -6.121 1 74.38 32 VAL B N 1
ATOM 736 C CA . VAL B 1 32 ? -12.258 -8.078 -6.402 1 74.38 32 VAL B CA 1
ATOM 737 C C . VAL B 1 32 ? -10.898 -7.691 -5.816 1 74.38 32 VAL B C 1
ATOM 739 O O . VAL B 1 32 ? -10.422 -6.574 -6.027 1 74.38 32 VAL B O 1
ATOM 742 N N . GLU B 1 33 ? -10.438 -8.5 -4.945 1 86.88 33 GLU B N 1
ATOM 743 C CA . GLU B 1 33 ? -9.117 -8.383 -4.324 1 86.88 33 GLU B CA 1
ATOM 744 C C . GLU B 1 33 ? -8.109 -9.312 -4.996 1 86.88 33 GLU B C 1
ATOM 746 O O . GLU B 1 33 ? -8.406 -10.484 -5.238 1 86.88 33 GLU B O 1
ATOM 751 N N . ILE B 1 34 ? -7.023 -8.711 -5.422 1 93.31 34 ILE B N 1
ATOM 752 C CA . ILE B 1 34 ? -5.953 -9.516 -6 1 93.31 34 ILE B CA 1
ATOM 753 C C . ILE B 1 34 ? -4.684 -9.367 -5.164 1 93.31 34 ILE B C 1
ATOM 755 O O . ILE B 1 34 ? -4.273 -8.25 -4.84 1 93.31 34 ILE B O 1
ATOM 759 N N . LYS B 1 35 ? -4.105 -10.516 -4.801 1 96.5 35 LYS B N 1
ATOM 760 C CA . LYS B 1 35 ? -2.861 -10.562 -4.039 1 96.5 35 LYS B CA 1
ATOM 761 C C . LYS B 1 35 ? -1.818 -11.43 -4.742 1 96.5 35 LYS B C 1
ATOM 763 O O . LYS B 1 35 ? -2.166 -12.32 -5.523 1 96.5 35 LYS B O 1
ATOM 768 N N . GLY B 1 36 ? -0.569 -11.203 -4.379 1 97.38 36 GLY B N 1
ATOM 769 C CA . GLY B 1 36 ? 0.453 -12.07 -4.949 1 97.38 36 GLY B CA 1
ATOM 770 C C . GLY B 1 36 ? 1.859 -11.531 -4.762 1 97.38 36 GLY B C 1
ATOM 771 O O . GLY B 1 36 ? 2.107 -10.719 -3.865 1 97.38 36 GLY B O 1
ATOM 772 N N . CYS B 1 37 ? 2.777 -12.07 -5.637 1 97.75 37 CYS B N 1
ATOM 773 C CA . CYS B 1 37 ? 4.195 -11.727 -5.656 1 97.75 37 CYS B CA 1
ATOM 774 C C . CYS B 1 37 ? 4.535 -10.883 -6.875 1 97.75 37 CYS B C 1
ATOM 776 O O . CYS B 1 37 ? 4.004 -11.109 -7.965 1 97.75 37 CYS B O 1
ATOM 778 N N . VAL B 1 38 ? 5.383 -9.914 -6.641 1 97.5 38 VAL B N 1
ATOM 779 C CA . VAL B 1 38 ? 5.797 -9.086 -7.77 1 97.5 38 VAL B CA 1
ATOM 780 C C . VAL B 1 38 ? 7.246 -8.648 -7.582 1 97.5 38 VAL B C 1
ATOM 782 O O . VAL B 1 38 ? 7.77 -8.672 -6.465 1 97.5 38 VAL B O 1
ATOM 785 N N . ALA B 1 39 ? 7.887 -8.375 -8.703 1 96.75 39 ALA B N 1
ATOM 786 C CA . ALA B 1 39 ? 9.25 -7.848 -8.648 1 96.75 39 ALA B CA 1
ATOM 787 C C . ALA B 1 39 ? 9.242 -6.355 -8.336 1 96.75 39 ALA B C 1
ATOM 789 O O . ALA B 1 39 ? 10.18 -5.844 -7.711 1 96.75 39 ALA B O 1
ATOM 790 N N . SER B 1 40 ? 8.18 -5.699 -8.852 1 96.25 40 SER B N 1
ATOM 791 C CA . SER B 1 40 ? 8.016 -4.266 -8.625 1 96.25 40 SER B CA 1
ATOM 792 C C . SER B 1 40 ? 6.559 -3.926 -8.312 1 96.25 40 SER B C 1
ATOM 794 O O . SER B 1 40 ? 5.641 -4.445 -8.945 1 96.25 40 SER B O 1
ATOM 796 N N . CYS B 1 41 ? 6.367 -3.096 -7.332 1 96.88 41 CYS B N 1
ATOM 797 C CA . CYS B 1 41 ? 5.023 -2.709 -6.926 1 96.88 41 CYS B CA 1
ATOM 798 C C . CYS B 1 41 ? 4.262 -2.074 -8.086 1 96.88 41 CYS B C 1
ATOM 800 O O . CYS B 1 41 ? 4.785 -1.189 -8.766 1 96.88 41 CYS B O 1
ATOM 802 N N . PRO B 1 42 ? 3.055 -2.559 -8.32 1 94.94 42 PRO B N 1
ATOM 803 C CA . PRO B 1 42 ? 2.273 -1.953 -9.398 1 94.94 42 PRO B CA 1
ATOM 804 C C . PRO B 1 42 ? 1.979 -0.474 -9.156 1 94.94 42 PRO B C 1
ATOM 806 O O . PRO B 1 42 ? 1.966 -0.024 -8.008 1 94.94 42 PRO B O 1
ATOM 809 N N . GLU B 1 43 ? 1.82 0.258 -10.195 1 93.62 43 GLU B N 1
ATOM 810 C CA . GLU B 1 43 ? 1.395 1.648 -10.07 1 93.62 43 GLU B CA 1
ATOM 811 C C . GLU B 1 43 ? -0.029 1.743 -9.523 1 93.62 43 GLU B C 1
ATOM 813 O O . GLU B 1 43 ? -0.899 0.962 -9.914 1 93.62 43 GLU B O 1
ATOM 818 N N . PHE B 1 44 ? -0.214 2.668 -8.664 1 95.31 44 PHE B N 1
ATOM 819 C CA . PHE B 1 44 ? -1.566 2.916 -8.18 1 95.31 44 PHE B CA 1
ATOM 820 C C . PHE B 1 44 ? -2.41 3.596 -9.25 1 95.31 44 PHE B C 1
ATOM 822 O O . PHE B 1 44 ? -2.27 4.797 -9.484 1 95.31 44 PHE B O 1
ATOM 829 N N . GLU B 1 45 ? -3.299 2.863 -9.75 1 91.38 45 GLU B N 1
ATOM 830 C CA . GLU B 1 45 ? -4.117 3.348 -10.852 1 91.38 45 GLU B CA 1
ATOM 831 C C . GLU B 1 45 ? -5.43 3.947 -10.352 1 91.38 45 GLU B C 1
ATOM 833 O O . GLU B 1 45 ? -5.836 3.695 -9.211 1 91.38 45 GLU B O 1
ATOM 838 N N . SER B 1 46 ? -6.059 4.68 -11.18 1 87.19 46 SER B N 1
ATOM 839 C CA . SER B 1 46 ? -7.289 5.379 -10.812 1 87.19 46 SER B CA 1
ATOM 840 C C . SER B 1 46 ? -8.391 4.391 -10.438 1 87.19 46 SER B C 1
ATOM 842 O O . SER B 1 46 ? -9.266 4.711 -9.625 1 87.19 46 SER B O 1
ATOM 844 N N . ARG B 1 47 ? -8.305 3.25 -10.984 1 87.12 47 ARG B N 1
ATOM 845 C CA . ARG B 1 47 ? -9.367 2.275 -10.758 1 87.12 47 ARG B CA 1
ATOM 846 C C . ARG B 1 47 ? -9.18 1.551 -9.43 1 87.12 47 ARG B C 1
ATOM 848 O O . ARG B 1 47 ? -10.062 0.818 -8.984 1 87.12 47 ARG B O 1
ATOM 855 N N . PHE B 1 48 ? -8.023 1.801 -8.867 1 90.44 48 PHE B N 1
ATOM 856 C CA . PHE B 1 48 ? -7.754 1.116 -7.605 1 90.44 48 PHE B CA 1
ATOM 857 C C . PHE B 1 48 ? -8.281 1.925 -6.426 1 90.44 48 PHE B C 1
ATOM 859 O O . PHE B 1 48 ? -8.148 3.15 -6.395 1 90.44 48 PHE B O 1
ATOM 866 N N . ARG B 1 49 ? -8.82 1.205 -5.484 1 92.19 49 ARG B N 1
ATOM 867 C CA . ARG B 1 49 ? -9.195 1.837 -4.223 1 92.19 49 ARG B CA 1
ATOM 868 C C . ARG B 1 49 ? -8.125 1.617 -3.16 1 92.19 49 ARG B C 1
ATOM 870 O O . ARG B 1 49 ? -8.07 2.346 -2.166 1 92.19 49 ARG B O 1
ATOM 877 N N . TYR B 1 50 ? -7.355 0.598 -3.393 1 94.81 50 TYR B N 1
ATOM 878 C CA . TYR B 1 50 ? -6.41 0.127 -2.389 1 94.81 50 TYR B CA 1
ATOM 879 C C . TYR B 1 50 ? -5.219 -0.562 -3.045 1 94.81 50 TYR B C 1
ATOM 881 O O . TYR B 1 50 ? -5.387 -1.352 -3.977 1 94.81 50 TYR B O 1
ATOM 889 N N . LEU B 1 51 ? -4.105 -0.204 -2.668 1 96.56 51 LEU B N 1
ATOM 890 C CA . LEU B 1 51 ? -2.893 -0.901 -3.082 1 96.56 51 LEU B CA 1
ATOM 891 C C . LEU B 1 51 ? -1.906 -1.011 -1.925 1 96.56 51 LEU B C 1
ATOM 893 O O . LEU B 1 51 ? -1.562 -0.006 -1.299 1 96.56 51 LEU B O 1
ATOM 897 N N . LEU B 1 52 ? -1.413 -2.129 -1.665 1 97.19 52 LEU B N 1
ATOM 898 C CA . LEU B 1 52 ? -0.407 -2.408 -0.646 1 97.19 52 LEU B CA 1
ATOM 899 C C . LEU B 1 52 ? 0.792 -3.131 -1.25 1 97.19 52 LEU B C 1
ATOM 901 O O . LEU B 1 52 ? 0.628 -4.082 -2.018 1 97.19 52 LEU B O 1
ATOM 905 N N . CYS B 1 53 ? 1.919 -2.67 -0.974 1 97.56 53 CYS B N 1
ATOM 906 C CA . CYS B 1 53 ? 3.164 -3.361 -1.289 1 97.56 53 CYS B CA 1
ATOM 907 C C . CYS B 1 53 ? 4.066 -3.445 -0.063 1 97.56 53 CYS B C 1
ATOM 909 O O . CYS B 1 53 ? 4.18 -2.48 0.696 1 97.56 53 CYS B O 1
ATOM 911 N N . CYS B 1 54 ? 4.742 -4.582 0.078 1 96.69 54 CYS B N 1
ATOM 912 C CA . CYS B 1 54 ? 5.574 -4.75 1.266 1 96.69 54 CYS B CA 1
ATOM 913 C C . CYS B 1 54 ? 6.609 -5.844 1.056 1 96.69 54 CYS B C 1
ATOM 915 O O . CYS B 1 54 ? 6.453 -6.695 0.177 1 96.69 54 CYS B O 1
ATOM 917 N N . ARG B 1 55 ? 7.629 -5.824 1.794 1 94.25 55 ARG B N 1
ATOM 918 C CA . ARG B 1 55 ? 8.75 -6.734 1.579 1 94.25 55 ARG B CA 1
ATOM 919 C C . ARG B 1 55 ? 8.961 -7.641 2.785 1 94.25 55 ARG B C 1
ATOM 921 O O . ARG B 1 55 ? 10.094 -7.977 3.131 1 94.25 55 ARG B O 1
ATOM 928 N N . ILE B 1 56 ? 7.961 -7.91 3.51 1 92.56 56 ILE B N 1
ATOM 929 C CA . ILE B 1 56 ? 7.996 -8.852 4.621 1 92.56 56 ILE B CA 1
ATOM 930 C C . ILE B 1 56 ? 7.07 -10.031 4.328 1 92.56 56 ILE B C 1
ATOM 932 O O . ILE B 1 56 ? 6.035 -9.867 3.684 1 92.56 56 ILE B O 1
ATOM 936 N N . ASP B 1 57 ? 7.484 -11.164 4.863 1 95 57 ASP B N 1
ATOM 937 C CA . ASP B 1 57 ? 6.719 -12.383 4.602 1 95 57 ASP B CA 1
ATOM 938 C C . ASP B 1 57 ? 5.25 -12.195 4.969 1 95 57 ASP B C 1
ATOM 940 O O . ASP B 1 57 ? 4.934 -11.742 6.074 1 95 57 ASP B O 1
ATOM 944 N N . ASN B 1 58 ? 4.312 -12.5 4.02 1 96.56 58 ASN B N 1
ATOM 945 C CA . ASN B 1 58 ? 2.871 -12.609 4.23 1 96.56 58 ASN B CA 1
ATOM 946 C C . ASN B 1 58 ? 2.281 -11.297 4.75 1 96.56 58 ASN B C 1
ATOM 948 O O . ASN B 1 58 ? 1.315 -11.305 5.516 1 96.56 58 ASN B O 1
ATOM 952 N N . CYS B 1 59 ? 2.936 -10.258 4.289 1 92.5 59 CYS B N 1
ATOM 953 C CA . CYS B 1 59 ? 2.48 -8.961 4.777 1 92.5 59 CYS B CA 1
ATOM 954 C C . CYS B 1 59 ? 1.136 -8.586 4.164 1 92.5 59 CYS B C 1
ATOM 956 O O . CYS B 1 59 ? 0.443 -7.703 4.668 1 92.5 59 CYS B O 1
ATOM 958 N N . ASN B 1 60 ? 0.81 -9.227 3.039 1 95.69 60 ASN B N 1
ATOM 959 C CA . ASN B 1 60 ? -0.448 -8.906 2.369 1 95.69 60 ASN B CA 1
ATOM 960 C C . ASN B 1 60 ? -1.559 -9.867 2.783 1 95.69 60 ASN B C 1
ATOM 962 O O . ASN B 1 60 ? -2.377 -10.273 1.954 1 95.69 60 ASN B O 1
ATOM 966 N N . LYS B 1 61 ? -1.555 -10.18 3.992 1 88.31 61 LYS B N 1
ATOM 967 C CA . LYS B 1 61 ? -2.564 -11.125 4.457 1 88.31 61 LYS B CA 1
ATOM 968 C C . LYS B 1 61 ? -3.951 -10.484 4.465 1 88.31 61 LYS B C 1
ATOM 970 O O . LYS B 1 61 ? -4.086 -9.281 4.695 1 88.31 61 LYS B O 1
#

Sequence (122 aa):
FTCFTTPSDTSETCPDGQNICYEKRWNSHQGVEIKGCVASCPEFESRFRYLLCCRIDNCNKFTCFTTPSDTSETCPDGQNICYEKRWNSHQGVEIKGCVASCPEFESRFRYLLCCRIDNCNK

Solvent-accessible surface area (backbone atoms only — not comparable to full-atom values): 6602 Å² total; per-residue (Å²): 109,36,18,24,26,58,86,77,71,40,76,39,76,41,62,92,78,25,70,26,22,29,32,37,28,41,66,52,90,76,59,56,66,46,34,25,64,29,68,64,75,75,78,83,48,90,61,43,30,32,38,36,35,26,57,47,70,44,66,44,107,108,37,19,22,26,59,89,77,70,39,77,40,76,42,62,91,77,25,69,27,24,28,33,37,30,40,65,53,90,75,60,55,68,46,33,24,63,30,70,64,72,76,78,84,48,88,62,42,31,32,38,36,34,27,59,46,69,43,66,47,106

pLDDT: mean 92.12, std 8.93, range [58.69, 98.31]

Nearest PDB structures (foldseek):
  3neq-assembly3_A-2  TM=8.334E-01  e=5.873E-05  Dendroaspis angusticeps
  3hh7-assembly1_B  TM=8.495E-01  e=1.090E-04  Ophiophagus hannah
  1cdt-assembly1_B  TM=8.063E-01  e=1.159E-04  Naja mossambica
  1ug4-assembly1_A  TM=8.074E-01  e=8.924E-04  Naja atra
  1tgx-assembly1_B-1  TM=8.285E-01  e=1.010E-03  Naja nigricollis